Protein AF-A0A7F5RIP4-F1 (afdb_monomer_lite)

Sequence (160 aa):
TLGVIINSYYDNHSLFQHGNKGRKYGSPVRIFTNIDPSCIELPKDEGYKYCKVCKRWISSENNHCNKCNSCTSKDGRTYKHCDSCDRCVKPSWKHCEKCNRCAQPDHKCGDIEFSQECFHCKEKGHKKRDCPKVNHEELQAKRKKGINSIGKKKKKMKTK

Secondary structure (DSSP, 8-state):
-PPEE-----SS-TTS-SSTTS-SS--S-EE--SS-GGG----TTTTEEEETTTTEEEETTPPPBTTTTB---SSSS-PEEEGGGTEEE-TT-EEETTTTEEE-TTPPSSSS----B-TTT--BS--GGG-TTS-HHHHHHHHHHHHHHHHHHHTTSS--

InterPro domains:
  IPR001878 Zinc finger, CCHC-type [PF00098] (117-133)
  IPR001878 Zinc finger, CCHC-type [PS50158] (118-133)
  IPR001878 Zinc finger, CCHC-type [SM00343] (117-133)
  IPR017921 Zinc finger, CTCHY-type [PS51270] (46-107)
  IPR036875 Zinc finger, CCHC-type superfamily [SSF57756] (116-136)
  IPR037275 Zinc finger, CTCHY-type superfamily [SSF161245] (48-92)
  IPR039846 Zinc finger CCHC domain-containing protein 4 [PTHR13493] (10-156)

Structure (mmCIF, N/CA/C/O backbone):
data_AF-A0A7F5RIP4-F1
#
_entry.id   AF-A0A7F5RIP4-F1
#
loop_
_atom_site.group_PDB
_atom_site.id
_atom_site.type_symbol
_atom_site.label_atom_id
_atom_site.label_alt_id
_atom_site.label_comp_id
_atom_site.label_asym_id
_atom_site.label_entity_id
_atom_site.label_seq_id
_atom_site.pdbx_PDB_ins_code
_atom_site.Cartn_x
_atom_site.Cartn_y
_atom_site.Cartn_z
_atom_site.occupancy
_atom_site.B_iso_or_equiv
_atom_site.auth_seq_id
_atom_site.auth_comp_id
_atom_site.auth_asym_id
_atom_site.auth_atom_id
_atom_site.pdbx_PDB_model_num
ATOM 1 N N . THR A 1 1 ? -5.811 5.681 -10.193 1.00 41.84 1 THR A N 1
ATOM 2 C CA . THR A 1 1 ? -4.451 6.123 -10.566 1.00 41.84 1 THR A CA 1
ATOM 3 C C . THR A 1 1 ? -3.443 5.430 -9.675 1.00 41.84 1 THR A C 1
ATOM 5 O O . THR A 1 1 ? -3.166 5.885 -8.570 1.00 41.84 1 THR A O 1
ATOM 8 N N . LEU A 1 2 ? -2.966 4.268 -10.115 1.00 44.66 2 LEU A N 1
ATOM 9 C CA . LEU A 1 2 ? -1.900 3.527 -9.445 1.00 44.66 2 LEU A CA 1
ATOM 10 C C . LEU A 1 2 ? -0.573 4.118 -9.925 1.00 44.66 2 LEU A C 1
ATOM 12 O O . LEU A 1 2 ? -0.300 4.119 -11.118 1.00 44.66 2 LEU A O 1
ATOM 16 N N . GLY A 1 3 ? 0.194 4.708 -9.010 1.00 49.78 3 GLY A N 1
ATOM 17 C CA . GLY A 1 3 ? 1.501 5.268 -9.336 1.00 49.78 3 GLY A CA 1
ATOM 18 C C . GLY A 1 3 ? 2.537 4.157 -9.461 1.00 49.78 3 GLY A C 1
ATOM 19 O O . GLY A 1 3 ? 2.630 3.300 -8.578 1.00 49.78 3 GLY A O 1
ATOM 20 N N . VAL A 1 4 ? 3.324 4.190 -10.529 1.00 57.16 4 VAL A N 1
ATOM 21 C CA . VAL A 1 4 ? 4.518 3.352 -10.666 1.00 57.16 4 VAL A CA 1
ATOM 22 C C . VAL A 1 4 ? 5.681 4.076 -9.983 1.00 57.16 4 VAL A C 1
ATOM 24 O O . VAL A 1 4 ? 5.861 5.283 -10.166 1.00 57.16 4 VAL A O 1
ATOM 27 N N . ILE A 1 5 ? 6.424 3.368 -9.126 1.00 57.19 5 ILE A N 1
ATOM 28 C CA . ILE A 1 5 ? 7.677 3.879 -8.554 1.00 57.19 5 ILE A CA 1
ATOM 29 C C . ILE A 1 5 ? 8.721 3.758 -9.649 1.00 57.19 5 ILE A C 1
ATOM 31 O O . ILE A 1 5 ? 8.981 2.648 -10.087 1.00 57.19 5 ILE A O 1
ATOM 35 N N . ILE A 1 6 ? 9.297 4.876 -10.072 1.00 57.47 6 ILE A N 1
ATOM 36 C CA . ILE A 1 6 ? 10.357 4.908 -11.077 1.00 57.47 6 ILE A CA 1
ATOM 37 C C . ILE A 1 6 ? 11.508 5.704 -10.476 1.00 57.47 6 ILE A C 1
ATOM 39 O O . ILE A 1 6 ? 11.285 6.716 -9.805 1.00 57.47 6 ILE A O 1
ATOM 43 N N . ASN A 1 7 ? 12.726 5.220 -10.672 1.00 55.38 7 ASN A N 1
ATOM 44 C CA . ASN A 1 7 ? 13.962 5.841 -10.246 1.00 55.38 7 ASN A CA 1
ATOM 45 C C . ASN A 1 7 ? 14.274 6.930 -11.266 1.00 55.38 7 ASN A C 1
ATOM 47 O O . ASN A 1 7 ? 15.111 6.788 -12.141 1.00 55.38 7 ASN A O 1
ATOM 51 N N . SER A 1 8 ? 13.520 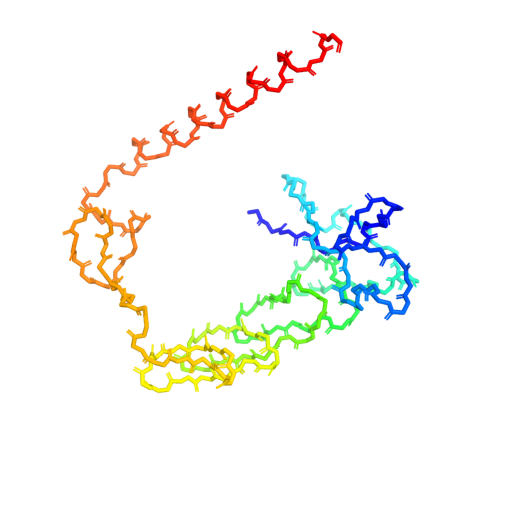8.025 -11.201 1.00 53.78 8 SER A N 1
ATOM 52 C CA . SER A 1 8 ? 13.839 9.219 -11.976 1.00 53.78 8 SER A CA 1
ATOM 53 C C . SER A 1 8 ? 15.076 9.859 -11.352 1.00 53.78 8 SER A C 1
ATOM 55 O O . SER A 1 8 ? 15.005 10.353 -10.224 1.00 53.78 8 SER A O 1
ATOM 57 N N . TYR A 1 9 ? 16.202 9.804 -12.055 1.00 56.88 9 TYR A N 1
ATOM 58 C CA . TYR A 1 9 ? 17.443 10.456 -11.659 1.00 56.88 9 TYR A CA 1
ATOM 59 C C . TYR A 1 9 ? 17.254 11.982 -11.683 1.00 56.88 9 TYR A C 1
ATOM 61 O O . TYR A 1 9 ? 16.669 12.530 -12.618 1.00 56.88 9 TYR A O 1
ATOM 69 N N . TYR A 1 10 ? 17.684 12.662 -10.617 1.00 58.50 10 TYR A N 1
ATOM 70 C CA . TYR A 1 10 ? 17.684 14.123 -10.523 1.00 58.50 10 TYR A CA 1
ATOM 71 C C . TYR A 1 10 ? 19.122 14.605 -10.436 1.00 58.50 10 TYR A C 1
ATOM 73 O O . TYR A 1 10 ? 19.781 14.375 -9.422 1.00 58.50 10 TYR A O 1
ATOM 81 N N . ASP A 1 11 ? 19.566 15.336 -11.452 1.00 52.44 11 ASP A N 1
ATOM 82 C CA . ASP A 1 11 ? 20.898 15.944 -11.448 1.00 52.44 11 ASP A CA 1
ATOM 83 C C . ASP A 1 11 ? 20.925 17.283 -10.689 1.00 52.44 11 ASP A C 1
ATOM 85 O O . ASP A 1 11 ? 21.992 17.782 -10.349 1.00 52.44 11 ASP A O 1
ATOM 89 N N . ASN A 1 12 ? 19.759 17.878 -10.381 1.00 56.75 12 ASN A N 1
ATOM 90 C CA . ASN A 1 12 ? 19.694 19.264 -9.894 1.00 56.75 12 ASN A CA 1
ATOM 91 C C . ASN A 1 12 ? 18.546 19.567 -8.903 1.00 56.75 12 ASN A C 1
ATOM 93 O O . ASN A 1 12 ? 17.970 20.652 -8.915 1.00 56.75 12 ASN A O 1
ATOM 97 N N . HIS A 1 13 ? 18.149 18.614 -8.048 1.00 56.75 13 HIS A N 1
ATOM 98 C CA . HIS A 1 13 ? 17.172 18.905 -6.986 1.00 56.75 13 HIS A CA 1
ATOM 99 C C . HIS A 1 13 ? 17.866 19.092 -5.631 1.00 56.75 13 HIS A C 1
ATOM 101 O O . HIS A 1 13 ? 18.465 18.154 -5.112 1.00 56.75 13 HIS A O 1
ATOM 107 N N . SER A 1 14 ? 17.707 20.263 -5.004 1.00 60.41 14 SER A N 1
ATOM 108 C CA . SER A 1 14 ? 18.387 20.653 -3.751 1.00 60.41 14 SER A CA 1
ATOM 109 C C . SER A 1 14 ? 18.208 19.675 -2.577 1.00 60.41 14 SER A C 1
ATOM 111 O O . SER A 1 14 ? 19.113 19.517 -1.767 1.00 60.41 14 SER A O 1
ATOM 113 N N . LEU A 1 15 ? 17.064 18.984 -2.493 1.00 56.22 15 LEU A N 1
ATOM 114 C CA . LEU A 1 15 ? 16.769 17.971 -1.457 1.00 56.22 15 LEU A CA 1
ATOM 115 C C . LEU A 1 15 ? 16.995 16.506 -1.891 1.00 56.22 15 LEU A C 1
ATOM 117 O O . LEU A 1 15 ? 16.884 15.605 -1.060 1.00 56.22 15 LEU A O 1
ATOM 121 N N . PHE A 1 16 ? 17.248 16.240 -3.178 1.00 57.09 16 PHE A N 1
ATOM 122 C CA . PHE A 1 16 ? 17.311 14.883 -3.743 1.00 57.09 16 PHE A CA 1
ATOM 123 C C . PHE A 1 16 ? 18.486 14.782 -4.724 1.00 57.09 16 PHE A C 1
ATOM 125 O O . PHE A 1 16 ? 18.293 14.597 -5.920 1.00 57.09 16 PHE A O 1
ATOM 132 N N . GLN A 1 17 ? 19.698 14.962 -4.202 1.00 57.72 17 GLN A N 1
ATOM 133 C CA . GLN A 1 17 ? 20.948 14.847 -4.957 1.00 57.72 17 GLN A CA 1
ATOM 134 C C . GLN A 1 17 ? 21.491 13.413 -4.906 1.00 57.72 17 GLN A C 1
ATOM 136 O O . GLN A 1 17 ? 21.193 12.668 -3.968 1.00 57.72 17 GLN A O 1
ATOM 141 N N . HIS A 1 18 ? 22.320 13.040 -5.881 1.00 52.75 18 HIS A N 1
ATOM 142 C CA . HIS A 1 18 ? 23.176 11.856 -5.786 1.00 52.75 18 HIS A CA 1
ATOM 143 C C . HIS A 1 18 ? 24.397 12.158 -4.900 1.00 52.75 18 HIS A C 1
ATOM 145 O O . HIS A 1 18 ? 25.015 13.211 -5.024 1.00 52.75 18 HIS A O 1
ATOM 151 N N . GLY A 1 19 ? 24.727 11.250 -3.976 1.00 57.72 19 GLY A N 1
ATOM 152 C CA . GLY A 1 19 ? 25.879 11.362 -3.072 1.00 57.72 19 GLY A CA 1
ATOM 153 C C . GLY A 1 19 ? 25.601 10.809 -1.670 1.00 57.72 19 GLY A C 1
ATOM 154 O O . GLY A 1 19 ? 24.498 10.351 -1.381 1.00 57.72 19 GLY A O 1
ATOM 155 N N . ASN A 1 20 ? 26.577 10.898 -0.758 1.00 56.53 20 ASN A N 1
ATOM 156 C CA . ASN A 1 20 ? 26.454 10.400 0.627 1.00 56.53 20 ASN A CA 1
ATOM 157 C C . ASN A 1 20 ? 25.316 11.063 1.434 1.00 56.53 20 ASN A C 1
ATOM 159 O O . ASN A 1 20 ? 24.815 10.479 2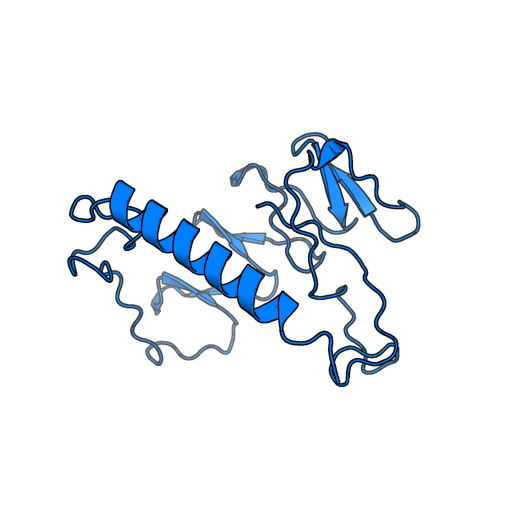.394 1.00 56.53 20 ASN A O 1
ATOM 163 N N . LYS A 1 21 ? 24.892 12.270 1.032 1.00 54.62 21 LYS A N 1
ATOM 164 C CA . LYS A 1 21 ? 23.742 13.010 1.593 1.00 54.62 21 LYS A CA 1
ATOM 165 C C . LYS A 1 21 ? 22.438 12.787 0.807 1.00 54.62 21 LYS A C 1
ATOM 167 O O . LYS A 1 21 ? 21.397 13.329 1.172 1.00 54.62 21 LYS A O 1
ATOM 172 N N . GLY A 1 22 ? 22.500 12.013 -0.274 1.00 55.16 22 GLY A N 1
ATOM 173 C CA . GLY A 1 22 ? 21.390 11.706 -1.162 1.00 55.16 22 GLY A CA 1
ATOM 174 C C . GLY A 1 22 ? 20.376 10.750 -0.548 1.00 55.16 22 GLY A C 1
ATOM 175 O O . GLY A 1 22 ? 20.664 9.970 0.365 1.00 55.16 22 GLY A O 1
ATOM 176 N N . ARG A 1 23 ? 19.140 10.801 -1.049 1.00 61.88 23 ARG A N 1
ATOM 177 C CA . ARG A 1 23 ? 18.071 9.936 -0.546 1.00 61.88 23 ARG A CA 1
ATOM 178 C C . ARG A 1 23 ? 18.318 8.498 -1.002 1.00 61.88 23 ARG A C 1
ATOM 180 O O . ARG A 1 23 ? 18.283 8.214 -2.188 1.00 61.88 23 ARG A O 1
ATOM 187 N N . LYS A 1 24 ? 18.466 7.578 -0.046 1.00 63.28 24 LYS A N 1
ATOM 188 C CA . LYS A 1 24 ? 18.723 6.151 -0.321 1.00 63.28 24 LYS A CA 1
ATOM 189 C C . LYS A 1 24 ? 17.538 5.391 -0.943 1.00 63.28 24 LYS A C 1
ATOM 191 O O . LYS A 1 24 ? 17.723 4.302 -1.460 1.00 63.28 24 LYS A O 1
ATOM 196 N N . TYR A 1 25 ? 16.319 5.933 -0.865 1.00 66.75 25 TYR A N 1
ATOM 197 C CA . TYR A 1 25 ? 15.077 5.190 -1.128 1.00 66.75 25 TYR A CA 1
ATOM 198 C C . TYR A 1 25 ? 14.281 5.784 -2.292 1.00 66.75 25 TYR A C 1
ATOM 200 O O . TYR A 1 25 ? 13.223 6.384 -2.077 1.00 66.75 25 TYR A O 1
ATOM 208 N N . GLY A 1 26 ? 14.831 5.634 -3.501 1.00 67.50 26 GLY A N 1
ATOM 209 C CA . GLY A 1 26 ? 14.213 5.995 -4.777 1.00 67.50 26 GLY A CA 1
ATOM 210 C C . GLY A 1 26 ? 13.803 7.466 -4.928 1.00 67.50 26 GLY A C 1
ATOM 211 O O . GLY A 1 26 ? 13.751 8.265 -3.986 1.00 67.50 26 GLY A O 1
ATOM 212 N N . SER A 1 27 ? 13.448 7.840 -6.154 1.00 73.19 27 SER A N 1
ATOM 213 C CA . SER A 1 27 ? 12.816 9.137 -6.413 1.00 73.19 27 SER A CA 1
ATOM 214 C C . SER A 1 27 ? 11.453 9.212 -5.704 1.00 73.19 27 SER A C 1
ATOM 216 O O . SER A 1 27 ? 10.764 8.194 -5.599 1.00 73.19 27 SER A O 1
ATOM 218 N N . PRO A 1 28 ? 10.999 10.379 -5.211 1.00 78.94 28 PRO A N 1
ATOM 219 C CA . PRO A 1 28 ? 9.620 10.571 -4.755 1.00 78.94 28 PRO A CA 1
ATOM 220 C C . PRO A 1 28 ? 8.597 10.679 -5.901 1.00 78.94 28 PRO A C 1
ATOM 222 O O . PRO A 1 28 ? 7.396 10.573 -5.647 1.00 78.94 28 PRO A O 1
ATOM 225 N N . VAL A 1 29 ? 9.038 10.895 -7.143 1.00 81.00 29 VAL A N 1
ATOM 226 C CA . VAL A 1 29 ? 8.161 11.148 -8.294 1.00 81.00 29 VAL A CA 1
ATOM 227 C C . VAL A 1 29 ? 7.617 9.858 -8.898 1.00 81.00 29 VAL A C 1
ATOM 229 O O . VAL A 1 29 ? 8.302 8.846 -9.001 1.00 81.00 29 VAL A O 1
ATOM 232 N N . ARG A 1 30 ? 6.330 9.868 -9.250 1.00 83.19 30 ARG A N 1
ATOM 233 C CA . ARG A 1 30 ? 5.580 8.708 -9.750 1.00 83.19 30 ARG A CA 1
ATOM 234 C C . ARG A 1 30 ? 4.942 9.058 -11.086 1.00 83.19 30 ARG A C 1
ATOM 236 O O . ARG A 1 30 ? 4.410 10.159 -11.227 1.00 83.19 30 ARG A O 1
ATOM 243 N N . ILE A 1 31 ? 4.928 8.112 -12.022 1.00 82.56 31 ILE A N 1
ATOM 244 C CA . ILE A 1 31 ? 4.149 8.254 -13.257 1.00 82.56 31 ILE A CA 1
ATOM 245 C C . ILE A 1 31 ? 2.694 7.885 -12.970 1.00 82.56 31 ILE A C 1
ATOM 247 O O . ILE A 1 31 ? 2.403 6.855 -12.357 1.00 82.56 31 ILE A O 1
ATOM 251 N N . PHE A 1 32 ? 1.784 8.746 -13.424 1.00 84.19 32 PHE A N 1
ATOM 252 C CA . PHE A 1 32 ? 0.347 8.508 -13.422 1.00 84.19 32 PHE A CA 1
ATOM 253 C C . PHE A 1 32 ? -0.136 8.517 -14.867 1.00 84.19 32 PHE A C 1
ATOM 255 O O . PHE A 1 32 ? -0.090 9.550 -15.528 1.00 84.19 32 PHE A O 1
ATOM 262 N N . THR A 1 33 ? -0.598 7.368 -15.342 1.00 85.31 33 THR A N 1
ATOM 263 C CA . THR A 1 33 ? -1.093 7.186 -16.706 1.00 85.31 33 THR A CA 1
ATOM 264 C C . THR A 1 33 ? -2.407 6.407 -16.693 1.00 85.31 33 THR A C 1
ATOM 266 O O . THR A 1 33 ? -2.764 5.788 -15.686 1.00 85.31 33 THR A O 1
ATOM 269 N N . ASN A 1 34 ? -3.157 6.519 -17.786 1.00 87.94 34 ASN A N 1
ATOM 270 C CA . ASN A 1 34 ? -4.338 5.715 -18.096 1.00 87.94 34 ASN A CA 1
ATOM 271 C C . ASN A 1 34 ? -3.993 4.435 -18.878 1.00 87.94 34 ASN A C 1
ATOM 273 O O . ASN A 1 34 ? -4.891 3.638 -19.126 1.00 87.94 34 ASN A O 1
ATOM 277 N N . ILE A 1 35 ? -2.726 4.256 -19.265 1.00 88.25 35 ILE A N 1
ATOM 278 C CA . ILE A 1 35 ? -2.203 3.020 -19.857 1.00 88.25 35 ILE A CA 1
ATOM 279 C C . ILE A 1 35 ? -2.228 1.904 -18.804 1.00 88.25 35 ILE A C 1
ATOM 281 O O . ILE A 1 35 ? -2.005 2.168 -17.617 1.00 88.25 35 ILE A O 1
ATOM 285 N N . ASP A 1 36 ? -2.484 0.667 -19.239 1.00 85.75 36 ASP A N 1
ATOM 286 C CA . ASP A 1 36 ? -2.420 -0.504 -18.365 1.00 85.75 36 ASP A CA 1
ATOM 287 C C . ASP A 1 36 ? -1.010 -0.637 -17.745 1.00 85.75 36 ASP A C 1
ATOM 289 O O . ASP A 1 36 ? -0.014 -0.661 -18.478 1.00 85.75 36 ASP A O 1
ATOM 293 N N . PRO A 1 37 ? -0.889 -0.723 -16.405 1.00 86.94 37 PRO A N 1
ATOM 294 C CA . PRO A 1 37 ? 0.387 -0.934 -15.730 1.00 86.94 37 PRO A CA 1
ATOM 295 C C . PRO A 1 37 ? 1.176 -2.171 -16.185 1.00 86.94 37 PRO A C 1
ATOM 297 O O . PRO A 1 37 ? 2.385 -2.210 -15.951 1.00 86.94 37 PRO A O 1
ATOM 300 N N . SER A 1 38 ? 0.539 -3.175 -16.798 1.00 88.06 38 SER A N 1
ATOM 301 C CA . SER A 1 38 ? 1.235 -4.351 -17.329 1.00 88.06 38 SER A CA 1
ATOM 302 C C . SER A 1 38 ? 2.088 -4.033 -18.553 1.00 88.06 38 SER A C 1
ATOM 304 O O . SER A 1 38 ? 3.099 -4.693 -18.758 1.00 88.06 38 SER A O 1
ATOM 306 N N . CYS A 1 39 ? 1.698 -3.023 -19.338 1.00 87.19 39 CYS A N 1
ATOM 307 C CA . CYS A 1 39 ? 2.385 -2.620 -20.568 1.00 87.19 39 CYS A CA 1
ATOM 308 C C . CYS A 1 39 ? 3.606 -1.724 -20.311 1.00 87.19 39 CYS A C 1
ATOM 310 O O . CYS A 1 39 ? 4.318 -1.370 -21.245 1.00 87.19 39 CYS A O 1
ATOM 312 N N . ILE A 1 40 ? 3.827 -1.303 -19.063 1.00 88.56 40 ILE A N 1
ATOM 313 C CA . ILE A 1 40 ? 4.939 -0.430 -18.682 1.00 88.56 40 ILE A CA 1
ATOM 314 C C . ILE A 1 40 ? 6.043 -1.304 -18.103 1.00 88.56 40 ILE A C 1
ATOM 316 O O . ILE A 1 40 ? 6.068 -1.563 -16.899 1.00 88.56 40 ILE A O 1
ATOM 320 N N . GLU A 1 41 ? 6.934 -1.774 -18.967 1.00 90.56 41 GLU A N 1
ATOM 321 C CA . GLU A 1 41 ? 8.081 -2.577 -18.554 1.00 90.56 41 GLU A CA 1
ATOM 322 C C . GLU A 1 41 ? 9.164 -1.712 -17.911 1.00 90.56 41 GLU A C 1
ATOM 324 O O . GLU A 1 41 ? 9.485 -0.631 -18.405 1.00 90.56 41 GLU A O 1
ATOM 329 N N . LEU A 1 42 ? 9.697 -2.176 -16.777 1.00 88.38 42 LEU A N 1
ATOM 330 C CA . LEU A 1 42 ? 10.784 -1.505 -16.066 1.00 88.38 42 LEU A CA 1
ATOM 331 C C . LEU A 1 42 ? 12.045 -2.381 -16.057 1.00 88.38 42 LEU A C 1
ATOM 333 O O . LEU A 1 42 ? 11.916 -3.600 -15.904 1.00 88.38 42 LEU A O 1
ATOM 337 N N . PRO A 1 43 ? 13.251 -1.793 -16.162 1.00 88.31 43 PRO A N 1
ATOM 338 C CA . PRO A 1 43 ? 14.497 -2.557 -16.226 1.00 88.31 43 PRO A CA 1
ATOM 339 C C . PRO A 1 43 ? 14.755 -3.344 -14.931 1.00 88.31 43 PRO A C 1
ATOM 341 O O . PRO A 1 43 ? 14.690 -2.799 -13.828 1.00 88.31 43 PRO A O 1
ATOM 344 N N . LYS A 1 44 ? 15.036 -4.649 -15.030 1.00 87.00 44 LYS A N 1
ATOM 345 C CA . LYS A 1 44 ? 15.298 -5.495 -13.844 1.00 87.00 44 LYS A CA 1
ATOM 346 C C . LYS A 1 44 ? 16.617 -5.135 -13.163 1.00 87.00 44 LYS A C 1
ATOM 348 O O . LYS A 1 44 ? 16.713 -5.191 -11.939 1.00 87.00 44 LYS A O 1
ATOM 353 N N . ASP A 1 45 ? 17.600 -4.766 -13.969 1.00 87.12 45 ASP A N 1
ATOM 354 C CA . ASP A 1 45 ? 18.934 -4.298 -13.599 1.00 87.12 45 ASP A CA 1
ATOM 355 C C . ASP A 1 45 ? 18.899 -3.010 -12.762 1.00 87.12 45 ASP A C 1
ATOM 357 O O . ASP A 1 45 ? 19.705 -2.855 -11.849 1.00 87.12 45 ASP A O 1
ATOM 361 N N . GLU A 1 46 ? 17.887 -2.157 -12.950 1.00 84.00 46 GLU A N 1
ATOM 362 C CA . GLU A 1 46 ? 17.652 -0.965 -12.119 1.00 84.00 46 GLU A CA 1
ATOM 363 C C . GLU A 1 46 ? 16.900 -1.257 -10.802 1.00 84.00 46 GLU A C 1
ATOM 365 O O . GLU A 1 46 ? 16.483 -0.343 -10.079 1.00 84.00 46 GLU A O 1
ATOM 370 N N . GLY A 1 47 ? 16.702 -2.534 -10.464 1.00 86.69 47 GLY A N 1
ATOM 371 C CA . GLY A 1 47 ? 16.048 -2.942 -9.223 1.00 86.69 47 GLY A CA 1
ATOM 372 C C . GLY A 1 47 ? 14.521 -2.967 -9.309 1.00 86.69 47 GLY A C 1
ATOM 373 O O . GLY A 1 47 ? 13.837 -2.646 -8.331 1.00 86.69 47 GLY A O 1
ATOM 374 N N . TYR A 1 48 ? 13.968 -3.383 -10.451 1.00 90.81 48 TYR A N 1
ATOM 375 C CA . TYR A 1 48 ? 12.534 -3.638 -10.622 1.00 90.81 48 TYR A CA 1
ATOM 376 C C . TYR A 1 48 ? 12.214 -5.123 -10.801 1.00 90.81 48 TYR A C 1
ATOM 378 O O . TYR A 1 48 ? 12.999 -5.912 -11.318 1.00 90.81 48 TYR A O 1
ATOM 386 N N . LYS A 1 49 ? 11.014 -5.523 -10.375 1.00 92.94 49 LYS A N 1
ATOM 387 C CA . LYS A 1 49 ? 10.462 -6.866 -10.579 1.00 92.94 49 LYS A CA 1
ATOM 388 C C . LYS A 1 49 ? 8.998 -6.800 -10.989 1.00 92.94 49 LYS A C 1
ATOM 390 O O . LYS A 1 49 ? 8.258 -5.912 -10.564 1.00 92.94 49 LYS A O 1
ATOM 395 N N . TYR A 1 50 ? 8.555 -7.776 -11.771 1.00 94.25 50 TYR A N 1
ATOM 396 C CA . TYR A 1 50 ? 7.150 -7.900 -12.142 1.00 94.25 50 TYR A CA 1
ATOM 397 C C . TYR A 1 50 ? 6.353 -8.632 -11.057 1.00 94.25 50 TYR A C 1
ATOM 399 O O . TYR A 1 50 ? 6.678 -9.758 -10.674 1.00 94.25 50 TYR A O 1
ATOM 407 N N . CYS A 1 51 ? 5.279 -8.015 -10.569 1.00 94.50 51 CYS A N 1
ATOM 408 C CA . CYS A 1 51 ? 4.316 -8.675 -9.700 1.00 94.50 51 CYS A CA 1
ATOM 409 C C . CYS A 1 51 ? 3.225 -9.341 -10.540 1.00 94.50 51 CYS A C 1
ATOM 411 O O . CYS A 1 51 ? 2.397 -8.652 -11.134 1.00 94.50 51 CYS A O 1
ATOM 413 N N . LYS A 1 52 ? 3.176 -10.677 -10.521 1.00 94.31 52 LYS A N 1
ATOM 414 C CA . LYS A 1 52 ? 2.178 -11.467 -11.263 1.00 94.31 52 LYS A CA 1
ATOM 415 C C . LYS A 1 52 ? 0.743 -11.254 -10.765 1.00 94.31 52 LYS A C 1
ATOM 417 O O . LYS A 1 52 ? -0.176 -11.223 -11.571 1.00 94.31 52 LYS A O 1
ATOM 422 N N . VAL A 1 53 ? 0.557 -11.062 -9.455 1.00 94.81 53 VAL A N 1
ATOM 423 C CA . VAL A 1 53 ? -0.773 -10.871 -8.842 1.00 94.81 53 VAL A CA 1
ATOM 424 C C . VAL A 1 53 ? -1.356 -9.505 -9.205 1.00 94.81 53 VAL A C 1
ATOM 426 O O . VAL A 1 53 ? -2.482 -9.412 -9.676 1.00 94.81 53 VAL A O 1
ATOM 429 N N . CYS A 1 54 ? -0.568 -8.437 -9.043 1.00 93.50 54 CYS A N 1
ATOM 430 C CA . CYS A 1 54 ? -0.986 -7.079 -9.405 1.00 93.50 54 CYS A CA 1
ATOM 431 C C . CYS A 1 54 ? -0.846 -6.762 -10.902 1.00 93.50 54 CYS A C 1
ATOM 433 O O . CYS A 1 54 ? -1.199 -5.654 -11.299 1.00 93.50 54 CYS A O 1
ATOM 435 N N . LYS A 1 55 ? -0.259 -7.673 -11.689 1.00 93.62 55 LYS A N 1
ATOM 436 C CA . LYS A 1 55 ? 0.072 -7.510 -13.111 1.00 93.62 55 LYS A CA 1
ATOM 437 C C . LYS A 1 55 ? 0.800 -6.199 -13.434 1.00 93.62 55 LYS A C 1
ATOM 439 O O . LYS A 1 55 ? 0.437 -5.483 -14.357 1.00 93.62 55 LYS A O 1
ATOM 444 N N . ARG A 1 56 ? 1.826 -5.852 -12.651 1.00 91.88 56 ARG A N 1
ATOM 445 C CA . ARG A 1 56 ? 2.586 -4.603 -12.838 1.00 91.88 56 ARG A CA 1
ATOM 446 C C . ARG A 1 56 ? 4.015 -4.702 -12.339 1.00 91.88 56 ARG A C 1
ATOM 448 O O . ARG A 1 56 ? 4.309 -5.491 -11.438 1.00 91.88 56 ARG A O 1
ATOM 455 N N . TRP A 1 57 ? 4.870 -3.826 -12.847 1.00 91.88 57 TRP A N 1
ATOM 456 C CA . TRP A 1 57 ? 6.237 -3.675 -12.366 1.00 91.88 57 TRP A CA 1
ATOM 457 C C . TRP A 1 57 ? 6.292 -2.870 -11.062 1.00 91.88 57 TRP A C 1
ATOM 459 O O . TRP A 1 57 ? 5.605 -1.860 -10.879 1.00 91.88 57 TRP A O 1
ATOM 469 N N . ILE A 1 58 ? 7.082 -3.365 -10.114 1.00 91.56 58 ILE A N 1
ATOM 470 C CA . ILE A 1 58 ? 7.283 -2.799 -8.779 1.00 91.56 58 ILE A CA 1
ATOM 471 C C . ILE A 1 58 ? 8.774 -2.804 -8.442 1.00 91.56 58 ILE A C 1
ATOM 473 O O . ILE A 1 58 ? 9.547 -3.524 -9.063 1.00 91.56 58 ILE A O 1
ATOM 477 N N . SER A 1 59 ? 9.188 -2.024 -7.443 1.00 89.81 59 SER A N 1
ATOM 478 C CA . SER A 1 59 ? 10.561 -2.104 -6.925 1.00 89.81 59 SER A CA 1
ATOM 479 C C . SER A 1 59 ? 10.869 -3.518 -6.414 1.00 89.81 59 SER A C 1
ATOM 481 O O . SER A 1 59 ? 9.987 -4.194 -5.875 1.00 89.81 59 SER A O 1
ATOM 483 N N . SER A 1 60 ? 12.113 -3.959 -6.580 1.00 89.94 60 SER A N 1
ATOM 484 C CA . SER A 1 60 ? 12.624 -5.268 -6.164 1.00 89.94 60 SER A CA 1
ATOM 485 C C . SER A 1 60 ? 12.336 -5.572 -4.691 1.00 89.94 60 SER A C 1
ATOM 487 O O . SER A 1 60 ? 11.923 -6.685 -4.360 1.00 89.94 60 SER A O 1
ATOM 489 N N . GLU A 1 61 ? 12.449 -4.572 -3.819 1.00 88.69 61 GLU A N 1
ATOM 490 C CA . GLU A 1 61 ? 12.191 -4.681 -2.379 1.00 88.69 61 GLU A CA 1
ATOM 491 C C . GLU A 1 61 ? 10.708 -4.557 -1.996 1.00 88.69 61 GLU A C 1
ATOM 493 O O . GLU A 1 61 ? 10.335 -4.800 -0.845 1.00 88.69 61 GLU A O 1
ATOM 498 N N . ASN A 1 62 ? 9.826 -4.181 -2.925 1.00 91.38 62 ASN A N 1
ATOM 499 C CA . ASN A 1 62 ? 8.402 -4.062 -2.640 1.00 91.38 62 ASN A CA 1
ATOM 500 C C . ASN A 1 62 ? 7.7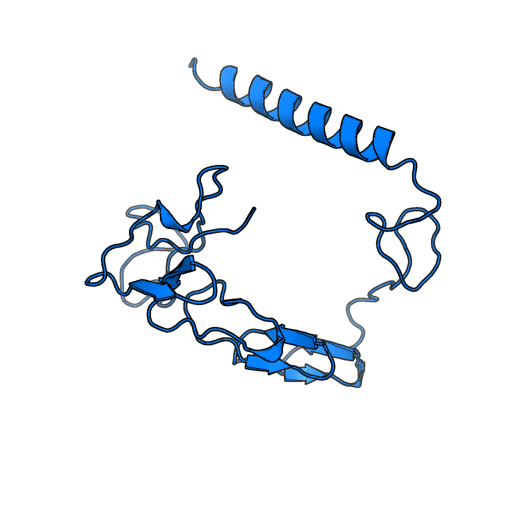73 -5.458 -2.657 1.00 91.38 62 ASN A C 1
ATOM 502 O O . ASN A 1 62 ? 7.773 -6.142 -3.682 1.00 91.38 62 ASN A O 1
ATOM 506 N N . ASN A 1 63 ? 7.208 -5.877 -1.529 1.00 92.12 63 ASN A N 1
ATOM 507 C CA . ASN A 1 63 ? 6.510 -7.151 -1.420 1.00 92.12 63 ASN A CA 1
ATOM 508 C C . ASN A 1 63 ? 4.997 -6.947 -1.481 1.00 92.12 63 ASN A C 1
ATOM 510 O O . ASN A 1 63 ? 4.443 -6.007 -0.904 1.00 92.12 63 ASN A O 1
ATOM 514 N N . HIS A 1 64 ? 4.330 -7.833 -2.222 1.00 94.75 64 HIS A N 1
ATOM 515 C CA . HIS A 1 64 ? 2.874 -7.857 -2.306 1.00 94.75 64 HIS A CA 1
ATOM 516 C C . HIS A 1 64 ? 2.294 -8.214 -0.941 1.00 94.75 64 HIS A C 1
ATOM 518 O O . HIS A 1 64 ? 2.720 -9.183 -0.316 1.00 94.75 64 HIS A O 1
ATOM 524 N N . CYS A 1 65 ? 1.317 -7.442 -0.479 1.00 95.81 65 CYS A N 1
ATOM 525 C CA . CYS A 1 65 ? 0.590 -7.782 0.729 1.00 95.81 65 CYS A CA 1
ATOM 526 C C . CYS A 1 65 ? -0.637 -8.614 0.362 1.00 95.81 65 CYS A C 1
ATOM 528 O O . CYS A 1 65 ? -1.526 -8.112 -0.324 1.00 95.81 65 CYS A O 1
ATOM 530 N N . ASN A 1 66 ? -0.714 -9.845 0.869 1.00 95.31 66 ASN A N 1
ATOM 531 C CA . ASN A 1 66 ? -1.868 -10.721 0.653 1.0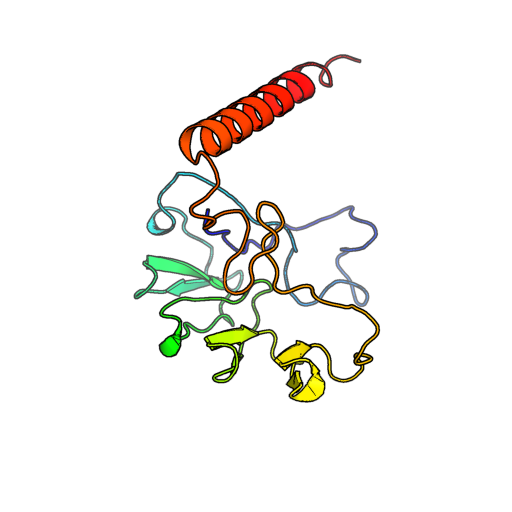0 95.31 66 ASN A CA 1
ATOM 532 C C . ASN A 1 66 ? -3.136 -10.183 1.340 1.00 95.31 66 ASN A C 1
ATOM 534 O O . ASN A 1 66 ? -4.197 -10.199 0.730 1.00 95.31 66 ASN A O 1
ATOM 538 N N . LYS A 1 67 ? -3.018 -9.608 2.549 1.00 95.75 67 LYS A N 1
ATOM 539 C CA . LYS A 1 67 ? -4.151 -9.014 3.290 1.00 95.75 67 LYS A CA 1
ATOM 540 C C . LYS A 1 67 ? -4.770 -7.812 2.562 1.00 95.75 67 LYS A C 1
ATOM 542 O O . LYS A 1 67 ? -5.981 -7.700 2.465 1.00 95.75 67 LYS A O 1
ATOM 547 N N . CYS A 1 68 ? -3.942 -6.935 1.988 1.00 94.81 68 CYS A N 1
ATOM 548 C CA . CYS A 1 68 ? -4.415 -5.798 1.181 1.00 94.81 68 CYS A CA 1
ATOM 549 C C . CYS A 1 68 ? -4.611 -6.133 -0.307 1.00 94.81 68 CYS A C 1
ATOM 551 O O . CYS A 1 68 ? -4.913 -5.227 -1.087 1.00 94.81 68 CYS A O 1
ATOM 553 N N . ASN A 1 69 ? -4.306 -7.367 -0.716 1.00 94.19 69 ASN A N 1
ATOM 554 C CA . ASN A 1 69 ? -4.183 -7.816 -2.101 1.00 94.19 69 ASN A CA 1
ATOM 555 C C . ASN A 1 69 ? -3.504 -6.799 -3.048 1.00 94.19 69 ASN A C 1
ATOM 557 O O . ASN A 1 69 ? -3.964 -6.535 -4.158 1.00 94.19 69 ASN A O 1
ATOM 561 N N . SER A 1 70 ? -2.422 -6.157 -2.596 1.00 93.75 70 SER A N 1
ATOM 562 C CA . SER A 1 70 ? -1.752 -5.107 -3.373 1.00 93.75 70 SER A CA 1
ATOM 563 C C . SER A 1 70 ? -0.296 -4.875 -2.959 1.00 93.75 70 SER A C 1
ATOM 565 O O . SER A 1 70 ? 0.086 -5.061 -1.804 1.00 93.75 70 SER A O 1
ATOM 567 N N . CYS A 1 71 ? 0.543 -4.410 -3.897 1.00 93.81 71 CYS A N 1
ATOM 568 C CA . CYS A 1 71 ? 1.907 -3.947 -3.585 1.00 93.81 71 CYS A CA 1
ATOM 569 C C . CYS A 1 71 ? 1.896 -2.479 -3.127 1.00 93.81 71 CYS A C 1
ATOM 571 O O . CYS A 1 71 ? 1.995 -1.540 -3.920 1.00 93.81 71 CYS A O 1
ATOM 573 N N . THR A 1 72 ? 1.744 -2.259 -1.831 1.00 92.00 72 THR A N 1
ATOM 574 C CA . THR A 1 72 ? 1.422 -0.945 -1.257 1.00 92.00 72 THR A CA 1
ATOM 575 C C . THR A 1 72 ? 2.610 -0.008 -1.059 1.00 92.00 72 THR A C 1
ATOM 577 O O . THR A 1 72 ? 2.393 1.160 -0.717 1.00 92.00 72 THR A O 1
ATOM 580 N N . SER A 1 73 ? 3.850 -0.502 -1.186 1.00 90.88 73 SER A N 1
ATOM 581 C CA . SER A 1 73 ? 5.024 0.339 -0.945 1.00 90.88 73 SER A CA 1
ATOM 582 C C . SER A 1 73 ? 5.000 1.563 -1.843 1.00 90.88 73 SER A C 1
ATOM 584 O O . SER A 1 73 ? 4.644 1.487 -3.020 1.00 90.88 73 SER A O 1
ATOM 586 N N . LYS A 1 74 ? 5.381 2.699 -1.260 1.00 85.8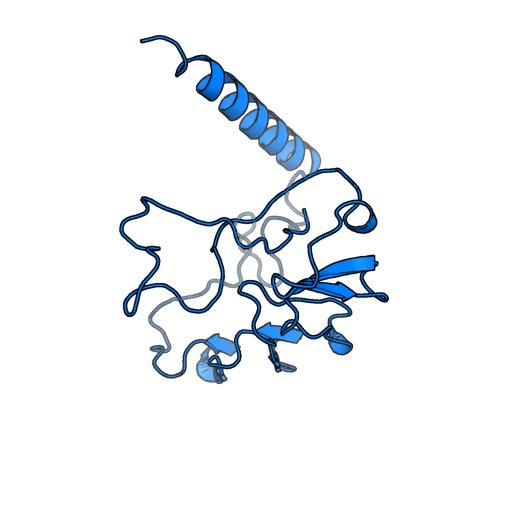1 74 LYS A N 1
ATOM 587 C CA . LYS A 1 74 ? 5.477 3.970 -1.975 1.00 85.81 74 LYS A CA 1
ATOM 588 C C . LYS A 1 74 ? 6.905 4.443 -2.141 1.00 85.81 74 LYS A C 1
ATOM 590 O O . LYS A 1 74 ? 7.089 5.359 -2.924 1.00 85.81 74 LYS A O 1
ATOM 595 N N . ASP A 1 75 ? 7.876 3.886 -1.427 1.00 83.75 75 ASP A N 1
ATOM 596 C CA . ASP A 1 75 ? 9.286 4.303 -1.457 1.00 83.75 75 ASP A CA 1
ATOM 597 C C . ASP A 1 75 ? 10.246 3.143 -1.769 1.00 83.75 75 ASP A C 1
ATOM 599 O O . ASP A 1 75 ? 11.445 3.261 -1.562 1.00 83.75 75 ASP A O 1
ATOM 603 N N . GLY A 1 76 ? 9.711 2.030 -2.276 1.00 81.00 76 GLY A N 1
ATOM 604 C CA . GLY A 1 76 ? 10.473 0.853 -2.692 1.00 81.00 76 GLY A CA 1
ATOM 605 C C . GLY A 1 76 ? 10.584 -0.208 -1.602 1.00 81.00 76 GLY A C 1
ATOM 606 O O . GLY A 1 76 ? 10.498 -1.388 -1.906 1.00 81.00 76 GLY A O 1
ATOM 607 N N . ARG A 1 77 ? 10.617 0.194 -0.328 1.00 87.81 77 ARG A N 1
ATOM 608 C CA . ARG A 1 77 ? 10.809 -0.717 0.813 1.00 87.81 77 ARG A CA 1
ATOM 609 C C . ARG A 1 77 ? 9.633 -1.665 1.025 1.00 87.81 77 ARG A C 1
ATOM 611 O O . ARG A 1 77 ? 8.487 -1.296 0.765 1.00 87.81 77 ARG A O 1
ATOM 618 N N . THR A 1 78 ? 9.864 -2.835 1.615 1.00 90.94 78 THR A N 1
ATOM 619 C CA . THR A 1 78 ? 8.773 -3.718 2.060 1.00 90.94 78 THR A CA 1
ATOM 620 C C . THR A 1 78 ? 7.954 -3.032 3.150 1.00 90.94 78 THR A C 1
ATOM 622 O O . THR A 1 78 ? 8.448 -2.811 4.246 1.00 90.94 78 THR A O 1
ATOM 625 N N . TYR A 1 79 ? 6.699 -2.679 2.871 1.00 94.38 79 TYR A N 1
ATOM 626 C CA . TYR A 1 79 ? 5.791 -2.166 3.900 1.00 94.38 79 TYR A CA 1
ATOM 627 C C . TYR A 1 79 ? 5.251 -3.320 4.741 1.00 94.38 79 TYR A C 1
ATOM 629 O O . TYR A 1 79 ? 4.985 -4.399 4.215 1.00 94.38 79 TYR A O 1
ATOM 637 N N . LYS A 1 80 ? 5.028 -3.074 6.033 1.00 95.31 80 LYS A N 1
ATOM 638 C CA . LYS A 1 80 ? 4.382 -4.045 6.922 1.00 95.31 80 LYS A CA 1
ATOM 639 C C . LYS A 1 80 ? 2.888 -3.775 7.001 1.00 95.31 80 LYS A C 1
ATOM 641 O O . LYS A 1 80 ? 2.471 -2.616 7.005 1.00 95.31 80 LYS A O 1
ATOM 646 N N . HIS A 1 81 ? 2.088 -4.831 7.047 1.00 97.31 81 HIS A N 1
ATOM 647 C CA . HIS A 1 81 ? 0.654 -4.716 7.281 1.00 97.31 81 HIS A CA 1
ATOM 648 C C . HIS A 1 81 ? 0.389 -4.445 8.767 1.00 97.31 81 HIS A C 1
ATOM 650 O O . HIS A 1 81 ? 1.042 -5.035 9.623 1.00 97.31 81 HIS A O 1
ATOM 656 N N . CYS A 1 82 ? -0.530 -3.533 9.068 1.00 97.06 82 CYS A N 1
ATOM 657 C CA . CYS A 1 82 ? -1.055 -3.324 10.410 1.00 97.06 82 CYS A CA 1
ATOM 658 C C . CYS A 1 82 ? -2.508 -3.783 10.423 1.00 97.06 82 CYS A C 1
ATOM 660 O O . CYS A 1 82 ? -3.325 -3.171 9.738 1.00 97.06 82 CYS A O 1
ATOM 662 N N . ASP A 1 83 ? -2.789 -4.819 11.210 1.00 96.06 83 ASP A N 1
ATOM 663 C CA . ASP A 1 83 ? -4.117 -5.431 11.307 1.00 96.06 83 ASP A CA 1
ATOM 664 C C . ASP A 1 83 ? -5.130 -4.473 11.941 1.00 96.06 83 ASP A C 1
ATOM 666 O O . ASP A 1 83 ? -6.188 -4.242 11.380 1.00 96.06 83 ASP A O 1
ATOM 670 N N . SER A 1 84 ? -4.758 -3.760 13.007 1.00 94.50 84 SER A N 1
ATOM 671 C CA . SER A 1 84 ? -5.637 -2.760 13.637 1.00 94.50 84 SER A CA 1
ATOM 672 C C . SER A 1 84 ? -6.015 -1.584 12.720 1.00 94.50 84 SER A C 1
ATOM 674 O O . SER A 1 84 ? -6.910 -0.809 13.038 1.00 94.50 84 SER A O 1
ATOM 676 N N . CYS A 1 85 ? -5.301 -1.379 11.608 1.00 93.44 85 CYS A N 1
ATOM 677 C CA . CYS A 1 85 ? -5.607 -0.331 10.629 1.00 93.44 85 CYS A CA 1
ATOM 678 C C . CYS A 1 85 ? -6.019 -0.878 9.255 1.00 93.44 85 CYS A C 1
ATOM 680 O O . CYS A 1 85 ? -6.189 -0.065 8.339 1.00 93.44 85 CYS A O 1
ATOM 682 N N . ASP A 1 86 ? -6.050 -2.203 9.081 1.00 94.44 86 ASP A N 1
ATOM 683 C CA . ASP A 1 86 ? -6.253 -2.909 7.810 1.00 94.44 86 ASP A CA 1
ATOM 684 C C . ASP A 1 86 ? -5.469 -2.310 6.631 1.00 94.44 86 ASP A C 1
ATOM 686 O O . ASP A 1 86 ? -5.940 -2.187 5.494 1.00 94.44 86 ASP A O 1
ATOM 690 N N . ARG A 1 87 ? -4.232 -1.873 6.894 1.00 94.56 87 ARG A N 1
ATOM 691 C CA . ARG A 1 87 ? -3.405 -1.232 5.868 1.00 94.56 87 ARG A CA 1
ATOM 692 C C . ARG A 1 87 ? -1.929 -1.483 6.054 1.00 94.56 87 ARG A C 1
ATOM 694 O O . ARG A 1 87 ? -1.398 -1.539 7.161 1.00 94.56 87 ARG A O 1
ATOM 701 N N . CYS A 1 88 ? -1.226 -1.464 4.932 1.00 96.00 88 CYS A N 1
ATOM 702 C CA . CYS A 1 88 ? 0.223 -1.445 4.937 1.00 96.00 88 CYS A CA 1
ATOM 703 C C . CYS A 1 88 ? 0.791 -0.053 5.221 1.00 96.00 88 CYS A C 1
ATOM 705 O O . CYS A 1 88 ? 0.363 0.962 4.655 1.00 96.00 88 CYS A O 1
ATOM 707 N N . VAL A 1 89 ? 1.809 -0.028 6.074 1.00 95.50 89 VAL A N 1
ATOM 708 C CA . VAL A 1 89 ? 2.514 1.167 6.536 1.00 95.50 89 VAL A CA 1
ATOM 709 C C . VAL A 1 89 ? 4.023 0.980 6.425 1.00 95.50 89 VAL A C 1
ATOM 711 O O . VAL A 1 89 ? 4.528 -0.131 6.254 1.00 95.50 89 VAL A O 1
ATOM 714 N N . LYS A 1 90 ? 4.762 2.090 6.510 1.00 94.62 90 LYS A N 1
ATOM 715 C CA . LYS A 1 90 ? 6.228 2.057 6.494 1.00 94.62 90 LYS A CA 1
ATOM 716 C C . LYS A 1 90 ? 6.747 1.175 7.642 1.00 94.62 90 LYS A C 1
ATOM 718 O O . LYS A 1 90 ? 6.182 1.243 8.733 1.00 94.62 90 LYS A O 1
ATOM 723 N N . PRO A 1 91 ? 7.846 0.423 7.458 1.00 93.06 91 PRO A N 1
ATOM 724 C CA . PRO A 1 91 ? 8.411 -0.439 8.505 1.00 93.06 91 PRO A CA 1
ATOM 725 C C . PRO A 1 91 ? 8.664 0.264 9.836 1.00 93.06 91 PRO A C 1
ATOM 727 O O . PRO A 1 91 ? 8.390 -0.300 10.896 1.00 93.06 91 PRO A O 1
ATOM 730 N N . SER A 1 92 ? 9.132 1.514 9.773 1.00 93.31 92 SER A N 1
ATOM 731 C CA . SER A 1 92 ? 9.446 2.329 10.947 1.00 93.31 92 SER A CA 1
ATOM 732 C C . SER A 1 92 ? 8.219 2.815 11.716 1.00 93.31 92 SER A C 1
ATOM 734 O O . SER A 1 92 ? 8.364 3.309 12.827 1.00 93.31 92 SER A O 1
ATOM 736 N N . TRP A 1 93 ? 7.014 2.705 11.154 1.00 95.56 93 TRP A N 1
ATOM 737 C CA . TRP A 1 93 ? 5.797 3.168 11.815 1.00 95.56 93 TRP A CA 1
ATOM 738 C C . TRP A 1 93 ? 5.282 2.110 12.787 1.00 95.56 93 TRP A C 1
ATOM 740 O O . TRP A 1 93 ? 5.386 0.914 12.523 1.00 95.56 93 TRP A O 1
ATOM 750 N N . LYS A 1 94 ? 4.703 2.533 13.906 1.00 95.50 94 LYS A N 1
ATOM 751 C CA . LYS A 1 94 ? 4.054 1.652 14.885 1.00 95.50 94 LYS A CA 1
ATOM 752 C C . LYS A 1 94 ? 2.596 2.065 15.045 1.00 95.50 94 LYS A C 1
ATOM 754 O O . LYS A 1 94 ? 2.273 3.237 14.850 1.00 95.50 94 LYS A O 1
ATOM 759 N N . HIS A 1 95 ? 1.724 1.098 15.329 1.00 95.88 95 HIS A N 1
ATOM 760 C CA . HIS A 1 95 ? 0.351 1.404 15.713 1.00 95.88 95 HIS A CA 1
ATOM 761 C C . HIS A 1 95 ? 0.366 2.071 17.091 1.00 95.88 95 HIS A C 1
ATOM 763 O O . HIS A 1 95 ? 1.086 1.629 17.983 1.00 95.88 95 HIS A O 1
ATOM 769 N N . CYS A 1 96 ? -0.370 3.165 17.225 1.00 93.75 96 CYS A N 1
ATOM 770 C CA . CYS A 1 96 ? -0.571 3.864 18.479 1.00 93.75 96 CYS A CA 1
ATOM 771 C C . CYS A 1 96 ? -2.021 3.684 18.902 1.00 93.75 96 CYS A C 1
ATOM 773 O O . CYS A 1 96 ? -2.905 4.232 18.244 1.00 93.75 96 CYS A O 1
ATOM 775 N N . GLU A 1 97 ? -2.240 2.975 20.007 1.00 91.69 97 GLU A N 1
ATOM 776 C CA . GLU A 1 97 ? -3.578 2.719 20.555 1.00 91.69 97 GLU A CA 1
ATOM 777 C C . GLU A 1 97 ? -4.275 4.023 20.966 1.00 91.69 97 GLU A C 1
ATOM 779 O O . GLU A 1 97 ? -5.437 4.247 20.645 1.00 91.69 97 GLU A O 1
ATOM 784 N N . LYS A 1 98 ? -3.539 4.966 21.575 1.00 89.88 98 LYS A N 1
ATOM 785 C CA . LYS A 1 98 ? -4.099 6.269 21.986 1.00 89.88 98 LYS A CA 1
ATOM 786 C C . LYS A 1 98 ? -4.660 7.063 20.807 1.00 89.88 98 LYS A C 1
ATOM 788 O O . LYS A 1 98 ? -5.649 7.772 20.951 1.00 89.88 98 LYS A O 1
ATOM 793 N N . CYS A 1 99 ? -4.020 6.965 19.644 1.00 88.19 99 CYS A N 1
ATOM 794 C CA . CYS A 1 99 ? -4.452 7.665 18.438 1.00 88.19 99 CYS A CA 1
ATOM 795 C C . CYS A 1 99 ? -5.245 6.775 17.468 1.00 88.19 99 CYS A C 1
ATOM 797 O O . CYS A 1 99 ? -5.663 7.278 16.424 1.00 88.19 99 CYS A O 1
ATOM 799 N N . ASN A 1 100 ? -5.402 5.479 17.765 1.00 88.75 100 ASN A N 1
ATOM 800 C CA . ASN A 1 100 ? -5.963 4.452 16.881 1.00 88.75 100 ASN A CA 1
ATOM 801 C C . ASN A 1 100 ? -5.430 4.531 15.438 1.00 88.75 100 ASN A C 1
ATOM 803 O O . ASN A 1 100 ? -6.176 4.511 14.456 1.00 88.75 100 ASN A O 1
ATOM 807 N N . ARG A 1 101 ? -4.109 4.703 15.286 1.00 90.38 101 ARG A N 1
ATOM 808 C CA . ARG A 1 101 ? -3.464 4.826 13.968 1.00 90.38 101 ARG A CA 1
ATOM 809 C C . ARG A 1 101 ? -1.995 4.463 13.994 1.00 90.38 101 ARG A C 1
ATOM 811 O O . ARG A 1 101 ? -1.298 4.658 14.985 1.00 90.38 101 ARG A O 1
ATOM 818 N N . CYS A 1 102 ? -1.474 4.081 12.834 1.00 94.50 102 CYS A N 1
ATOM 819 C CA . CYS A 1 102 ? -0.033 4.024 12.648 1.00 94.50 102 CYS A CA 1
ATOM 820 C C . CYS A 1 102 ? 0.587 5.424 12.551 1.00 94.50 102 CYS A C 1
ATOM 822 O O . CYS A 1 102 ? 0.129 6.279 11.782 1.00 94.50 102 CYS A O 1
ATOM 824 N N . ALA A 1 103 ? 1.678 5.624 13.282 1.00 93.56 103 ALA A N 1
ATOM 825 C CA . ALA A 1 103 ? 2.463 6.850 13.295 1.00 93.56 103 ALA A CA 1
ATOM 826 C C . ALA A 1 103 ? 3.960 6.535 13.457 1.00 93.56 103 ALA A C 1
ATOM 828 O O . ALA A 1 103 ? 4.356 5.377 13.615 1.00 93.56 103 ALA A O 1
ATOM 829 N N . GLN A 1 104 ? 4.808 7.562 13.374 1.00 93.44 104 GLN A N 1
ATOM 830 C CA . GLN A 1 104 ? 6.213 7.405 13.749 1.00 93.44 104 GLN A CA 1
ATOM 831 C C . GLN A 1 104 ? 6.331 7.133 15.257 1.00 93.44 104 GLN A C 1
ATOM 833 O O . GLN A 1 104 ? 5.455 7.562 16.002 1.00 93.44 104 GLN A O 1
ATOM 838 N N . PRO A 1 105 ? 7.384 6.445 15.727 1.00 90.38 105 PRO A N 1
ATOM 839 C CA . PRO A 1 105 ? 7.536 6.142 17.149 1.00 90.38 105 PRO A CA 1
ATOM 840 C C . PRO A 1 105 ? 7.540 7.398 18.029 1.00 90.38 105 PRO A C 1
ATOM 842 O O . PRO A 1 105 ? 6.884 7.404 19.059 1.00 90.38 105 PRO A O 1
ATOM 845 N N . ASP A 1 106 ? 8.185 8.469 17.565 1.00 89.38 106 ASP A N 1
ATOM 846 C CA . ASP A 1 106 ? 8.333 9.751 18.271 1.00 89.38 106 ASP A CA 1
ATOM 847 C C . ASP A 1 106 ? 7.196 10.752 17.971 1.00 89.38 106 ASP A C 1
ATOM 849 O O . ASP A 1 106 ? 7.379 11.965 17.910 1.00 89.38 106 ASP A O 1
ATOM 853 N N . HIS A 1 107 ? 5.996 10.253 17.668 1.00 89.38 107 HIS A N 1
ATOM 854 C CA . HIS A 1 107 ? 4.846 11.139 17.500 1.00 89.38 107 HIS A CA 1
ATOM 855 C C . HIS A 1 107 ? 4.268 11.528 18.864 1.00 89.38 107 HIS A C 1
ATOM 857 O O . HIS A 1 107 ? 4.181 10.710 19.780 1.00 89.38 107 HIS A O 1
ATOM 863 N N . LYS A 1 108 ? 3.788 12.765 18.967 1.00 90.38 108 LYS A N 1
ATOM 864 C CA . LYS A 1 108 ? 3.037 13.246 20.125 1.00 90.38 108 LYS A CA 1
ATOM 865 C C . LYS A 1 108 ? 1.549 12.965 19.927 1.00 90.38 108 LYS A C 1
ATOM 867 O O . LYS A 1 108 ? 0.966 13.307 18.896 1.00 90.38 108 LYS A O 1
ATOM 872 N N . CYS A 1 109 ? 0.946 12.278 20.892 1.00 89.38 109 CYS A N 1
ATOM 873 C CA . CYS A 1 109 ? -0.491 12.007 20.899 1.00 89.38 109 CYS A CA 1
ATOM 874 C C . CYS A 1 109 ? -1.254 13.276 21.306 1.00 89.38 109 CYS A C 1
ATOM 876 O O . CYS A 1 109 ? -0.840 13.939 22.248 1.00 89.38 109 CYS A O 1
ATOM 878 N N . GLY A 1 110 ? -2.375 13.580 20.647 1.00 78.81 110 GLY A N 1
ATOM 879 C CA . GLY A 1 110 ? -3.239 14.720 21.001 1.00 78.81 110 GLY A CA 1
ATOM 880 C C . GLY A 1 110 ? -2.934 16.035 20.274 1.00 78.81 110 GLY A C 1
ATOM 881 O O . GLY A 1 110 ? -3.816 16.877 20.191 1.00 78.81 110 GLY A O 1
ATOM 882 N N . ASP A 1 111 ? -1.763 16.177 19.643 1.00 71.69 111 ASP A N 1
ATOM 883 C CA . ASP A 1 111 ? -1.396 17.395 18.890 1.00 71.69 111 ASP A CA 1
ATOM 884 C C . ASP A 1 111 ? -2.285 17.650 17.660 1.00 71.69 111 ASP A C 1
ATOM 886 O O . ASP A 1 111 ? -2.320 18.751 17.114 1.00 71.69 111 ASP A O 1
ATOM 890 N N . ILE A 1 112 ? -2.978 16.617 17.173 1.00 68.38 112 ILE A N 1
ATOM 891 C CA . ILE A 1 112 ? -3.852 16.711 16.008 1.00 68.38 112 ILE A CA 1
ATOM 892 C C . ILE A 1 112 ? -5.170 16.020 16.341 1.00 68.38 112 ILE A C 1
ATOM 894 O O . ILE A 1 112 ? -5.254 14.787 16.338 1.00 68.38 112 ILE A O 1
ATOM 898 N N . GLU A 1 113 ? -6.212 16.813 16.580 1.00 66.31 113 GLU A N 1
ATOM 899 C CA . GLU A 1 113 ? -7.584 16.317 16.620 1.00 66.31 113 GLU A CA 1
ATOM 900 C C . GLU A 1 113 ? -8.006 15.902 15.209 1.00 66.31 113 GLU A C 1
ATOM 902 O O . GLU A 1 113 ? -8.437 16.696 14.369 1.00 66.31 113 GLU A O 1
ATOM 907 N N . PHE A 1 114 ? -7.845 14.616 14.912 1.00 64.94 114 PHE A N 1
ATOM 908 C CA . PHE A 1 114 ? -8.388 14.043 13.693 1.00 64.94 114 PHE A CA 1
ATOM 909 C C . PHE A 1 114 ? -9.894 13.885 13.865 1.00 64.94 114 PHE A C 1
ATOM 911 O O . PHE A 1 114 ? -10.363 12.828 14.289 1.00 64.94 114 PHE A O 1
ATOM 918 N N . SER A 1 115 ? -10.649 14.925 13.507 1.00 69.06 115 SER A N 1
ATOM 919 C CA . SER A 1 115 ? -12.095 14.799 13.367 1.00 69.06 115 SER A CA 1
ATOM 920 C C . SER A 1 115 ? -12.392 13.659 12.384 1.00 69.06 115 SER A C 1
ATOM 922 O O . SER A 1 115 ? -12.033 13.702 11.203 1.00 69.06 115 SER A O 1
ATOM 924 N N . GLN A 1 116 ? -13.007 12.593 12.902 1.00 72.62 116 GLN A N 1
ATOM 925 C CA . GLN A 1 116 ? -13.542 11.475 12.113 1.00 72.62 116 GLN A CA 1
ATOM 926 C C . GLN A 1 116 ? -14.886 11.836 11.472 1.00 72.62 116 GLN A C 1
ATOM 928 O O . GLN A 1 116 ? -15.623 10.959 11.018 1.00 72.62 116 GLN A O 1
ATOM 933 N N . GLU A 1 117 ? -15.224 13.120 11.464 1.00 86.69 117 GLU A N 1
ATOM 934 C CA . GLU A 1 117 ? -16.456 13.634 10.913 1.00 86.69 117 GLU A CA 1
ATOM 935 C C . GLU A 1 117 ? -16.282 13.926 9.429 1.00 86.69 117 GLU A C 1
ATOM 937 O O . GLU A 1 117 ? -15.238 14.360 8.926 1.00 86.69 117 GLU A O 1
ATOM 942 N N . CYS A 1 118 ? -17.353 13.696 8.695 1.00 87.31 118 CYS A N 1
ATOM 943 C CA . CYS A 1 118 ? -17.429 14.061 7.310 1.00 87.31 118 CYS A CA 1
ATOM 944 C C . CYS A 1 118 ? -17.335 15.584 7.161 1.00 87.31 118 CYS A C 1
ATOM 946 O O . CYS A 1 118 ? -18.186 16.324 7.642 1.00 87.31 118 CYS A O 1
ATOM 948 N N . PHE A 1 119 ? -16.374 16.062 6.367 1.00 86.94 119 PHE A N 1
ATOM 949 C CA . PHE A 1 119 ? -16.218 17.487 6.025 1.00 86.94 119 PHE A CA 1
ATOM 950 C C . PHE A 1 119 ? -17.423 18.128 5.302 1.00 86.94 119 PHE A C 1
ATOM 952 O O . PHE A 1 119 ? -17.350 19.293 4.920 1.00 86.94 119 PHE A O 1
ATOM 959 N N . HIS A 1 120 ? -18.483 17.369 5.013 1.00 87.44 120 HIS A N 1
ATOM 960 C CA . HIS A 1 120 ? -19.722 17.883 4.435 1.00 87.44 120 HIS A CA 1
ATOM 961 C C . HIS A 1 120 ? -20.867 17.885 5.448 1.00 87.44 120 HIS A C 1
ATOM 963 O O . HIS A 1 120 ? -21.404 18.946 5.738 1.00 87.44 120 HIS A O 1
ATOM 969 N N . CYS A 1 121 ? -21.235 16.722 5.996 1.00 89.06 121 CYS A N 1
ATOM 970 C CA . CYS A 1 121 ? -22.394 16.607 6.886 1.00 89.06 121 CYS A CA 1
ATOM 971 C C . CYS A 1 121 ? -22.054 16.561 8.380 1.00 89.06 121 CYS A C 1
ATOM 973 O O . CYS A 1 121 ? -22.973 16.492 9.187 1.00 89.06 121 CYS A O 1
ATOM 975 N N . LYS A 1 122 ? -20.767 16.584 8.750 1.00 89.00 122 LYS A N 1
ATOM 976 C CA . LYS A 1 122 ? -20.261 16.479 10.130 1.00 89.00 122 LYS A CA 1
ATOM 977 C C . LYS A 1 122 ? -20.622 15.180 10.867 1.00 89.00 122 LYS A C 1
ATOM 979 O O . LYS A 1 122 ? -20.327 15.034 12.045 1.00 89.00 122 LYS A O 1
ATOM 984 N N . GLU A 1 123 ? -21.206 14.203 10.179 1.00 87.75 123 GLU A N 1
ATOM 985 C CA . GLU A 1 123 ? -21.465 12.878 10.745 1.00 87.75 123 GLU A CA 1
ATOM 986 C C . GLU A 1 123 ? -20.197 12.025 10.728 1.00 87.75 123 GLU A C 1
ATOM 988 O O . GLU A 1 123 ? -19.373 12.124 9.815 1.00 87.75 123 GLU A O 1
ATOM 993 N N . LYS A 1 124 ? -20.040 11.172 11.741 1.00 87.56 124 LYS A N 1
ATOM 994 C CA . LYS A 1 124 ? -18.894 10.267 11.871 1.00 87.56 124 LYS A CA 1
ATOM 995 C C . LYS A 1 124 ? -19.050 9.037 10.969 1.00 87.56 124 LYS A C 1
ATOM 997 O O . LYS A 1 124 ? -20.136 8.726 10.488 1.00 87.56 124 LYS A O 1
ATOM 1002 N N . GLY A 1 125 ? -17.944 8.331 10.733 1.00 84.56 125 GLY A N 1
ATOM 1003 C CA . GLY A 1 125 ? -17.942 7.028 10.051 1.00 84.56 125 GLY A CA 1
ATOM 1004 C C . GLY A 1 125 ? -17.745 7.074 8.534 1.00 84.56 125 GLY A C 1
ATOM 1005 O O . GLY A 1 125 ? -17.609 6.026 7.912 1.00 84.56 125 GLY A O 1
ATOM 1006 N N . HIS A 1 126 ? -17.661 8.259 7.921 1.00 84.94 126 HIS A N 1
ATOM 1007 C CA . HIS A 1 126 ? -17.362 8.386 6.494 1.00 84.94 126 HIS A CA 1
ATOM 1008 C C . HIS A 1 126 ? -16.603 9.678 6.164 1.00 84.94 126 HIS A C 1
ATOM 1010 O O . HIS A 1 126 ? -16.618 10.659 6.905 1.00 84.94 126 HIS A O 1
ATOM 1016 N N . LYS A 1 127 ? -15.918 9.697 5.014 1.00 85.06 127 LYS A N 1
ATOM 1017 C CA . LYS A 1 127 ? -15.273 10.907 4.476 1.00 85.06 127 LYS A CA 1
ATOM 1018 C C . LYS A 1 127 ? -16.210 11.580 3.475 1.00 85.06 127 LYS A C 1
ATOM 1020 O O . LYS A 1 127 ? -17.061 10.928 2.890 1.00 85.06 127 LYS A O 1
ATOM 1025 N N . LYS A 1 128 ? -15.985 12.863 3.170 1.00 83.94 128 LYS A N 1
ATOM 1026 C CA . LYS A 1 128 ? -16.785 13.638 2.192 1.00 83.94 128 LYS A CA 1
ATOM 1027 C C . LYS A 1 128 ? -17.017 12.932 0.848 1.00 83.94 128 LYS A C 1
ATOM 1029 O O . LYS A 1 128 ? -18.030 13.172 0.203 1.00 83.94 128 LYS A O 1
ATOM 1034 N N . ARG A 1 129 ? -16.074 12.092 0.411 1.00 81.94 129 ARG A N 1
ATOM 1035 C CA . ARG A 1 129 ? -16.189 11.325 -0.836 1.00 81.94 129 ARG A CA 1
ATOM 1036 C C . ARG A 1 129 ? -17.330 10.309 -0.811 1.00 81.94 129 ARG A C 1
ATOM 1038 O O . ARG A 1 129 ? -17.899 10.082 -1.868 1.00 81.94 129 ARG A O 1
ATOM 1045 N N . ASP A 1 130 ? -17.621 9.748 0.353 1.00 84.62 130 ASP A N 1
ATOM 1046 C CA . ASP A 1 130 ? -18.560 8.644 0.569 1.00 84.62 130 ASP A CA 1
ATOM 1047 C C . ASP A 1 130 ? -19.781 9.139 1.368 1.00 84.62 130 ASP A C 1
ATOM 1049 O O . ASP A 1 130 ? -20.468 8.374 2.033 1.00 84.62 130 ASP A O 1
ATOM 1053 N N . CYS A 1 131 ? -20.007 10.458 1.367 1.00 89.38 131 CYS A N 1
ATOM 1054 C CA . CYS A 1 131 ? -21.074 11.087 2.127 1.00 89.38 131 CYS A CA 1
ATOM 1055 C C . CYS A 1 131 ? -22.411 10.953 1.397 1.00 89.38 131 CYS A C 1
ATOM 1057 O O . CYS A 1 131 ? -22.548 11.549 0.329 1.00 89.38 131 CYS A O 1
ATOM 1059 N N . PRO A 1 132 ? -23.420 10.292 1.992 1.00 89.69 132 PRO A N 1
ATOM 1060 C CA . PRO A 1 132 ? -24.716 10.075 1.346 1.00 89.69 132 PRO A CA 1
ATOM 1061 C C . PRO A 1 132 ? -25.487 11.381 1.109 1.00 89.69 132 PRO A C 1
ATOM 1063 O O . PRO A 1 132 ? -26.361 11.446 0.255 1.00 89.69 132 PRO A O 1
ATOM 1066 N N . LYS A 1 133 ? -25.148 12.442 1.853 1.00 89.56 133 LYS A N 1
ATOM 1067 C CA . LYS A 1 133 ? -25.762 13.773 1.739 1.00 89.56 133 LYS A CA 1
ATOM 1068 C C . LYS A 1 133 ? -25.103 14.653 0.672 1.00 89.56 133 LYS A C 1
ATOM 1070 O O . LYS A 1 133 ? -25.522 15.791 0.486 1.00 89.56 133 LYS A O 1
ATOM 1075 N N . VAL A 1 134 ? -24.037 14.187 0.016 1.00 88.25 134 VAL A N 1
ATOM 1076 C CA . VAL A 1 134 ? -23.372 14.938 -1.056 1.00 88.25 134 VAL A CA 1
ATOM 1077 C C . VAL A 1 134 ? -23.969 14.546 -2.399 1.00 88.25 134 VAL A C 1
ATOM 1079 O O . VAL A 1 134 ? -24.037 13.367 -2.732 1.00 88.25 134 VAL A O 1
ATOM 1082 N N . ASN A 1 135 ? -24.296 15.540 -3.229 1.00 87.62 135 ASN A N 1
ATOM 1083 C CA . ASN A 1 135 ? -24.559 15.288 -4.641 1.00 87.62 135 ASN A CA 1
ATOM 1084 C C . ASN A 1 135 ? -23.255 14.845 -5.334 1.00 87.62 135 ASN A C 1
ATOM 1086 O O . ASN A 1 135 ? -22.373 15.653 -5.657 1.00 87.62 135 ASN A O 1
ATOM 1090 N N . HIS A 1 136 ? -23.111 13.534 -5.527 1.00 83.75 136 HIS A N 1
ATOM 1091 C CA . HIS A 1 136 ? -21.913 12.942 -6.111 1.00 83.75 136 HIS A CA 1
ATOM 1092 C C . HIS A 1 136 ? -21.709 13.331 -7.579 1.00 83.75 136 HIS A C 1
ATOM 1094 O O . HIS A 1 136 ? -20.555 13.434 -8.004 1.00 83.75 136 HIS A O 1
ATOM 1100 N N . GLU A 1 137 ? -22.772 13.597 -8.341 1.00 83.06 137 GLU A N 1
ATOM 1101 C CA . GLU A 1 137 ? -22.667 14.040 -9.736 1.00 83.06 137 GLU A CA 1
ATOM 1102 C C . GLU A 1 137 ? -22.054 15.440 -9.817 1.00 83.06 137 GLU A C 1
ATOM 1104 O O . GLU A 1 137 ? -21.092 15.677 -10.556 1.00 83.06 137 GLU A O 1
ATOM 1109 N N . GLU A 1 138 ? -22.525 16.354 -8.967 1.00 81.12 138 GLU A N 1
ATOM 1110 C CA . GLU A 1 138 ? -21.991 17.711 -8.893 1.00 81.12 138 GLU A CA 1
ATOM 1111 C C . GLU A 1 138 ? -20.533 17.720 -8.398 1.00 81.12 138 GLU A C 1
ATOM 1113 O O . GLU A 1 138 ? -19.678 18.438 -8.933 1.00 81.12 138 GLU A O 1
ATOM 1118 N N . LEU A 1 139 ? -20.205 16.869 -7.416 1.00 78.31 139 LEU A N 1
ATOM 1119 C CA . LEU A 1 139 ? -18.837 16.710 -6.918 1.00 78.31 139 LEU A CA 1
ATOM 1120 C C . LEU A 1 139 ? -17.888 16.210 -8.022 1.00 78.31 139 LEU A C 1
ATOM 1122 O O . LEU A 1 139 ? -16.745 16.674 -8.122 1.00 78.31 139 LEU A O 1
ATOM 1126 N N . GLN A 1 140 ? -18.347 15.290 -8.873 1.00 78.62 140 GLN A N 1
ATOM 1127 C CA . GLN A 1 140 ? -17.586 14.801 -10.024 1.00 78.62 140 GLN A CA 1
ATOM 1128 C C . GLN A 1 140 ? -17.432 15.877 -11.111 1.00 78.62 140 GLN A C 1
ATOM 1130 O O . GLN A 1 140 ? -16.329 16.062 -11.639 1.00 78.62 140 GLN A O 1
ATOM 1135 N N . ALA A 1 141 ? -18.485 16.646 -11.399 1.00 79.56 141 ALA A N 1
ATOM 1136 C CA . ALA A 1 141 ? -18.451 17.742 -12.365 1.00 79.56 141 ALA A CA 1
ATOM 1137 C C . ALA A 1 141 ? -17.484 18.864 -11.942 1.00 79.56 141 ALA A C 1
ATOM 1139 O O . ALA A 1 141 ? -16.674 19.331 -12.750 1.00 79.56 141 ALA A O 1
ATOM 1140 N N . LYS A 1 142 ? -17.488 19.249 -10.656 1.00 74.38 142 LYS A N 1
ATOM 1141 C CA . LYS A 1 142 ? -16.535 20.222 -10.089 1.00 74.38 142 LYS A CA 1
ATOM 1142 C C . LYS A 1 142 ? -15.086 19.740 -10.205 1.00 74.38 142 LYS A C 1
ATOM 1144 O O . LYS A 1 142 ? -14.209 20.529 -10.563 1.00 74.38 142 LYS A O 1
ATOM 1149 N N . ARG A 1 143 ? -14.821 18.442 -9.999 1.00 69.06 143 ARG A N 1
ATOM 1150 C CA . ARG A 1 143 ? -13.481 17.855 -10.208 1.00 69.06 143 ARG A CA 1
ATOM 1151 C C . ARG A 1 143 ? -13.049 17.920 -11.674 1.00 69.06 143 ARG A C 1
ATOM 1153 O O . ARG A 1 143 ? -11.920 18.330 -11.935 1.00 69.06 143 ARG A O 1
ATOM 1160 N N . LYS A 1 144 ? -13.936 17.601 -12.627 1.00 66.75 144 LYS A N 1
ATOM 1161 C CA . LYS A 1 144 ? -13.653 17.747 -14.071 1.00 66.75 144 LYS A CA 1
ATOM 1162 C C . LYS A 1 144 ? -13.348 19.206 -14.451 1.00 66.75 144 LYS A C 1
ATOM 1164 O O . LYS A 1 144 ? -12.369 19.458 -15.152 1.00 66.75 144 LYS A O 1
ATOM 1169 N N . LYS A 1 145 ? -14.111 20.180 -13.933 1.00 64.19 145 LYS A N 1
ATOM 1170 C CA . LYS A 1 145 ? -13.860 21.620 -14.160 1.00 64.19 145 LYS A CA 1
ATOM 1171 C C . LYS A 1 145 ? -12.513 22.088 -13.587 1.00 64.19 145 LYS A C 1
ATOM 1173 O O . LYS A 1 145 ? -11.801 22.824 -14.266 1.00 64.19 145 LYS A O 1
ATOM 1178 N N . GLY A 1 146 ? -12.137 21.631 -12.389 1.00 58.84 146 GLY A N 1
ATOM 1179 C CA . GLY A 1 146 ? -10.843 21.947 -11.763 1.00 58.84 146 GLY A CA 1
ATOM 1180 C C . GLY A 1 146 ? -9.627 21.379 -12.510 1.00 58.84 146 GLY A C 1
ATOM 1181 O O . GLY A 1 146 ? -8.578 22.013 -12.564 1.00 58.84 146 GLY A O 1
ATOM 1182 N N . ILE A 1 147 ? -9.763 20.211 -13.144 1.00 58.41 147 ILE A N 1
ATOM 1183 C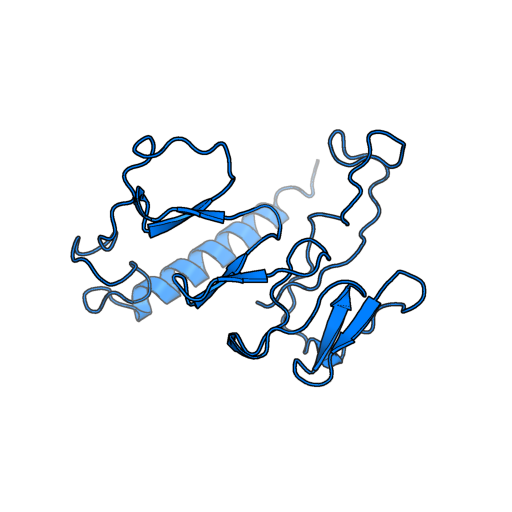 CA . ILE A 1 147 ? -8.708 19.626 -13.990 1.00 58.41 147 ILE A CA 1
ATOM 1184 C C . ILE A 1 147 ? -8.562 20.426 -15.298 1.00 58.41 147 ILE A C 1
ATOM 1186 O O . ILE A 1 147 ? -7.447 20.770 -15.699 1.00 58.41 147 ILE A O 1
ATOM 1190 N N . ASN A 1 148 ? -9.683 20.802 -15.924 1.00 56.81 148 ASN A N 1
ATOM 1191 C CA . ASN A 1 148 ? -9.688 21.591 -17.160 1.00 56.81 148 ASN A CA 1
ATOM 1192 C C . ASN A 1 148 ? -9.135 23.018 -16.972 1.00 56.81 148 ASN A C 1
ATOM 1194 O O . ASN A 1 148 ? -8.506 23.560 -17.885 1.00 56.81 148 ASN A O 1
ATOM 1198 N N . SER A 1 149 ? -9.313 23.634 -15.798 1.00 56.75 149 SER A N 1
ATOM 1199 C CA . SER A 1 149 ? -8.748 24.958 -15.494 1.00 56.75 149 SER A CA 1
ATOM 1200 C C . SER A 1 149 ? -7.228 24.928 -15.262 1.00 56.75 149 SER A C 1
ATOM 1202 O O . SER A 1 149 ? -6.531 25.859 -15.674 1.00 56.75 149 SER A O 1
ATOM 1204 N N . ILE A 1 150 ? -6.681 23.837 -14.709 1.00 55.16 150 ILE A N 1
ATOM 1205 C CA . ILE A 1 150 ? -5.225 23.618 -14.582 1.00 55.16 150 ILE A CA 1
ATOM 1206 C C . ILE A 1 150 ? -4.574 23.407 -15.961 1.00 55.16 150 ILE A C 1
ATOM 1208 O O . ILE A 1 150 ? -3.507 23.965 -16.231 1.00 55.16 150 ILE A O 1
ATOM 1212 N N . GLY A 1 151 ? -5.235 22.675 -16.867 1.00 51.66 151 GLY A N 1
ATOM 1213 C CA . GLY A 1 151 ? -4.779 22.494 -18.252 1.00 51.66 151 GLY A CA 1
ATOM 1214 C C . GLY A 1 151 ? -4.674 23.807 -19.043 1.00 51.66 151 GLY A C 1
ATOM 1215 O O . GLY A 1 151 ? -3.733 23.991 -19.816 1.00 51.66 151 GLY A O 1
ATOM 1216 N N . LYS A 1 152 ? -5.580 24.767 -18.799 1.00 49.81 152 LYS A N 1
ATOM 1217 C CA . LYS A 1 152 ? -5.535 26.104 -19.422 1.00 49.81 152 LYS A CA 1
ATOM 1218 C C . LYS A 1 152 ? -4.424 27.001 -18.860 1.00 49.81 152 LYS A C 1
ATOM 1220 O O . LYS A 1 152 ? -3.831 27.757 -19.626 1.00 49.81 152 LYS A O 1
ATOM 1225 N N . LYS A 1 153 ? -4.083 26.900 -17.566 1.00 47.00 153 LYS A N 1
ATOM 1226 C CA . LYS A 1 153 ? -2.964 27.667 -16.976 1.00 47.00 153 LYS A CA 1
ATOM 1227 C C . LYS A 1 153 ? -1.594 27.231 -17.513 1.00 47.00 153 LYS A C 1
ATOM 1229 O O . LYS A 1 153 ? -0.762 28.093 -17.776 1.00 47.00 153 LYS A O 1
ATOM 1234 N N . LYS A 1 154 ? -1.372 25.935 -17.775 1.00 48.31 154 LYS A N 1
ATOM 1235 C CA . LYS A 1 154 ? -0.097 25.446 -18.344 1.00 48.31 154 LYS A CA 1
ATOM 1236 C C . LYS A 1 154 ? 0.181 25.929 -19.777 1.00 48.31 154 LYS A C 1
ATOM 1238 O O . LYS A 1 154 ? 1.345 26.069 -20.132 1.00 48.31 154 LYS A O 1
ATOM 1243 N N . LYS A 1 155 ? -0.845 26.250 -20.579 1.00 46.50 155 LYS A N 1
ATOM 1244 C CA . LYS A 1 155 ? -0.661 26.859 -21.915 1.00 46.50 155 LYS A CA 1
ATOM 1245 C C . LYS A 1 155 ? -0.211 28.328 -21.871 1.00 46.50 155 LYS A C 1
ATOM 1247 O O . LYS A 1 155 ? 0.299 28.811 -22.871 1.00 46.50 155 LYS A O 1
ATOM 1252 N N . LYS A 1 156 ? -0.360 29.029 -20.738 1.00 45.69 156 LYS A N 1
ATOM 1253 C CA . LYS A 1 156 ? 0.027 30.447 -20.592 1.00 45.69 156 LYS A CA 1
ATOM 1254 C C . LYS A 1 156 ? 1.466 30.672 -20.098 1.00 45.69 156 LYS A C 1
ATOM 1256 O O . LYS A 1 156 ? 1.924 31.802 -20.137 1.00 45.69 156 LYS A O 1
ATOM 1261 N N . MET A 1 157 ? 2.183 29.628 -19.668 1.00 46.47 157 MET A N 1
ATOM 1262 C CA . MET A 1 157 ? 3.575 29.713 -19.177 1.00 46.47 157 MET A CA 1
ATOM 1263 C C . MET A 1 157 ? 4.631 29.274 -20.214 1.00 46.47 157 MET A C 1
ATOM 1265 O O . MET A 1 157 ? 5.742 28.926 -19.836 1.00 46.47 157 MET A O 1
ATOM 1269 N N . LYS A 1 158 ? 4.301 29.248 -21.515 1.00 44.66 158 LYS A N 1
ATOM 1270 C CA . LYS A 1 158 ? 5.242 28.873 -22.595 1.00 44.66 158 LYS A CA 1
ATOM 1271 C C . LYS A 1 158 ? 5.651 30.024 -23.524 1.00 44.66 158 LYS A C 1
ATOM 1273 O O . LYS A 1 158 ? 6.199 29.773 -24.587 1.00 44.66 158 LYS A O 1
ATOM 1278 N N . THR A 1 159 ? 5.417 31.269 -23.122 1.00 44.31 159 THR A N 1
ATOM 1279 C CA . THR A 1 159 ? 5.896 32.454 -23.848 1.00 44.31 159 THR A CA 1
ATOM 1280 C C . THR A 1 159 ? 6.284 33.547 -22.862 1.00 44.31 159 THR A C 1
ATOM 1282 O O . THR A 1 159 ? 5.438 34.352 -22.467 1.00 44.31 159 THR A O 1
ATOM 1285 N N . LYS A 1 160 ? 7.543 33.520 -22.432 1.00 36.34 160 LYS A N 1
ATOM 1286 C CA . LYS A 1 160 ? 8.478 34.650 -22.392 1.00 36.34 160 LYS A CA 1
ATOM 1287 C C . LYS A 1 160 ? 9.834 34.138 -21.930 1.00 36.34 160 LYS A C 1
ATOM 1289 O O . LYS A 1 160 ? 9.838 33.317 -20.987 1.00 36.34 160 LYS A O 1
#

Organism: Agrilus planipennis (NCBI:txid224129)

Foldseek 3Di:
DDWAQDQDADCDDPCAHPDPSHDPFGDLDTDDDPDDQLPDDDDVVVQWDADPQSNHIHGNQFDQDPLLSGRPDNRRHHFDADPLVSDTDRPQWDQDPLQSDTDHPPDDRPPDDPQCAAPPPRDHDDYVCPDPPDPNVVVVVVVVVVVVVVVVVVVVPPDD

Radius of gyration: 19.76 Å; chains: 1; bounding box: 52×46×46 Å

pLDDT: mean 79.02, std 16.4, range [36.34, 97.31]